Protein AF-A0A354FC20-F1 (afdb_monomer)

pLDDT: mean 76.25, std 19.16, range [40.41, 97.88]

Secondary structure (DSSP, 8-state):
--TTGGGGTTSTTS--SS--TTT-TT--S---STT-HHHHHHHHHHHHHHHT-----EEEEEHHHHTSHHHHHHHHHHHHHT---EEEEE--SBSSSB--SHHHHHHHHHHH-HHHHHHHHHHHHHHHH-SSSHHHHHHHHHHHHHHHHHHH----TTT--

Radius of gyration: 20.97 Å; Cα contacts (8 Å, |Δi|>4): 146; chains: 1; bounding box: 40×38×62 Å

Sequence (161 aa):
TRREELKTLRQFKGLSGFPKRCESVHDCFETGHSSTSISAALGLALARDLKKEEHSVIAVIGDGALTGGMAYEALNHAGQLGTRLIVVLNDNEMSITRNVGAMSAYLSRMRTDPFYRRSKAEIKDVMQRTPHIGQRVFKVAERFKGSVKYLLVSGMLFEEL

Mean predicted aligned error: 13.36 Å

Solvent-accessible surface area (backbone atoms only — not comparable to full-atom values): 9572 Å² total; per-residue (Å²): 130,71,69,81,54,54,86,31,54,69,40,92,96,40,40,68,87,45,48,36,52,92,81,33,92,84,23,86,57,69,56,84,69,76,25,45,45,47,39,54,32,50,55,52,34,52,51,34,59,76,67,70,54,94,75,89,36,72,22,68,42,42,53,44,30,53,73,36,67,57,26,50,54,27,48,41,52,43,41,75,66,67,61,78,69,45,78,46,78,51,74,76,66,50,54,97,54,72,53,77,56,71,65,47,55,48,54,50,45,67,72,65,35,64,67,66,58,48,55,56,53,53,53,53,53,53,62,72,71,44,96,82,64,53,72,65,57,49,54,52,49,50,58,49,48,57,62,46,49,76,69,66,57,81,74,54,82,69,75,83,54

Nearest PDB structures (foldseek):
  8a45-assembly1_D  TM=9.946E-01  e=4.158E-12  Pseudomonas aeruginosa LESB58
  8a45-assembly1_A  TM=9.842E-01  e=6.566E-12  Pseudomonas aeruginosa LESB58
  8a45-assembly1_C  TM=9.841E-01  e=6.566E-12  Pseudomonas aeruginosa LESB58
  8a5k-assembly2_B  TM=9.922E-01  e=1.107E-11  Pseudomonas aeruginosa LESB58
  8a45-assembly1_B  TM=9.935E-01  e=1.346E-11  Pseudomonas aeruginosa LESB58

Foldseek 3Di:
DCVVQCVCEPHDVGDDPFQDVVVDVVSPDTDDDALCQLVVLLVVLVVCVVVVHDDAREGEHELQSCPDPSNVVSLVVCLVVVTRHHYHYDYPCDDPHGDDDDSSVVVVCVVPPVVVVCVVVVVVVVPVPDPPPCPPVVVVVVVVCVVVVVVVPPDPVNVVD

Structure (mmCIF, N/CA/C/O backbone):
data_AF-A0A354FC20-F1
#
_entry.id   AF-A0A354FC20-F1
#
loop_
_atom_site.group_PDB
_atom_site.id
_atom_site.type_symbol
_atom_site.label_atom_id
_atom_site.label_alt_id
_atom_site.label_comp_id
_atom_site.label_asym_id
_atom_site.label_entity_id
_atom_site.label_seq_id
_atom_site.pdbx_PDB_ins_code
_atom_site.Cartn_x
_atom_site.Cartn_y
_atom_site.Cartn_z
_atom_site.occupancy
_atom_site.B_iso_or_equiv
_atom_site.auth_seq_id
_atom_site.auth_comp_id
_atom_site.auth_asym_id
_atom_site.auth_atom_id
_atom_site.pdbx_PDB_model_num
ATOM 1 N N . THR A 1 1 ? 2.286 -19.232 -11.761 1.00 69.56 1 THR A N 1
ATOM 2 C CA . THR A 1 1 ? 3.352 -18.448 -11.087 1.00 69.56 1 THR A CA 1
ATOM 3 C C . THR A 1 1 ? 4.313 -17.927 -12.140 1.00 69.56 1 THR A C 1
ATOM 5 O O . THR A 1 1 ? 4.724 -18.707 -12.980 1.00 69.56 1 THR A O 1
ATOM 8 N N . ARG A 1 2 ? 4.708 -16.646 -12.098 1.00 88.75 2 ARG A N 1
ATOM 9 C CA . ARG A 1 2 ? 5.590 -15.992 -13.103 1.00 88.75 2 ARG A CA 1
ATOM 10 C C . ARG A 1 2 ? 7.080 -16.360 -12.983 1.00 88.75 2 ARG A C 1
ATOM 12 O O . ARG A 1 2 ? 7.961 -15.601 -13.368 1.00 88.75 2 ARG A O 1
ATOM 19 N N . ARG A 1 3 ? 7.391 -17.499 -12.358 1.00 92.00 3 ARG A N 1
ATOM 20 C CA . ARG A 1 3 ? 8.747 -17.824 -11.886 1.00 92.00 3 ARG A CA 1
ATOM 21 C C . ARG A 1 3 ? 9.755 -17.931 -13.030 1.00 92.00 3 ARG A C 1
ATOM 23 O O . ARG A 1 3 ? 10.881 -17.475 -12.879 1.00 92.00 3 ARG A O 1
ATOM 30 N N . GLU A 1 4 ? 9.358 -18.525 -14.150 1.00 92.81 4 GLU A N 1
ATOM 31 C CA . GLU A 1 4 ? 10.246 -18.741 -15.298 1.00 92.81 4 GLU A CA 1
ATOM 32 C C . GLU A 1 4 ? 10.510 -17.459 -16.096 1.00 92.81 4 GLU A C 1
ATOM 34 O O . GLU A 1 4 ? 11.576 -17.305 -16.690 1.00 92.81 4 GLU A O 1
ATOM 39 N N . GLU A 1 5 ? 9.564 -16.521 -16.070 1.00 93.06 5 GLU A N 1
ATOM 40 C CA . GLU A 1 5 ? 9.635 -15.234 -16.764 1.00 93.06 5 GLU A CA 1
ATOM 41 C C . GLU A 1 5 ? 10.450 -14.191 -15.986 1.00 93.06 5 GLU A C 1
ATOM 43 O O . GLU A 1 5 ? 10.933 -13.229 -16.583 1.00 93.06 5 GLU A O 1
ATOM 48 N N . LEU A 1 6 ? 10.693 -14.403 -14.681 1.00 94.06 6 LEU A N 1
ATOM 49 C CA . LEU A 1 6 ? 11.508 -13.512 -13.837 1.00 94.06 6 LEU A CA 1
ATOM 50 C C . LEU A 1 6 ? 12.922 -13.275 -14.385 1.00 94.06 6 LEU A C 1
ATOM 52 O O . LEU A 1 6 ? 13.517 -12.239 -14.102 1.00 94.06 6 LEU A O 1
ATOM 56 N N . LYS A 1 7 ? 13.450 -14.180 -15.218 1.00 96.12 7 LYS A N 1
ATOM 57 C CA . LYS A 1 7 ? 14.728 -13.984 -15.927 1.00 96.12 7 LYS A CA 1
ATOM 58 C C . LYS A 1 7 ? 14.724 -12.786 -16.892 1.00 96.12 7 LYS A C 1
ATOM 60 O O . LYS A 1 7 ? 15.790 -12.336 -17.297 1.00 96.12 7 LYS A O 1
ATOM 65 N N . THR A 1 8 ? 13.543 -12.279 -17.248 1.00 96.38 8 THR A N 1
ATOM 66 C CA . THR A 1 8 ? 13.330 -11.129 -18.144 1.00 96.38 8 THR A CA 1
ATOM 67 C C . THR A 1 8 ? 12.949 -9.844 -17.397 1.00 96.38 8 THR A C 1
ATOM 69 O O . THR A 1 8 ? 12.607 -8.841 -18.020 1.00 96.38 8 THR A O 1
ATOM 72 N N . LEU A 1 9 ? 12.984 -9.856 -16.059 1.00 96.12 9 LEU A N 1
ATOM 73 C CA . LEU A 1 9 ? 12.549 -8.734 -15.228 1.00 96.12 9 LEU A CA 1
ATOM 74 C C . LEU A 1 9 ? 13.308 -7.443 -15.576 1.00 96.12 9 LEU A C 1
ATOM 76 O O . LEU A 1 9 ? 14.539 -7.424 -15.588 1.00 96.12 9 LEU A O 1
ATOM 80 N N . ARG A 1 10 ? 12.562 -6.356 -15.813 1.00 94.88 10 ARG A N 1
ATOM 81 C CA . ARG A 1 10 ? 13.055 -5.017 -16.193 1.00 94.88 10 ARG A CA 1
ATOM 82 C C . ARG A 1 10 ? 13.842 -4.971 -17.512 1.00 94.88 10 ARG A C 1
ATOM 84 O O . ARG A 1 10 ? 14.572 -4.012 -17.748 1.00 94.88 10 ARG A O 1
ATOM 91 N N . GLN A 1 11 ? 13.690 -5.969 -18.380 1.00 96.25 11 GLN A N 1
ATOM 92 C CA . GLN A 1 11 ? 14.283 -5.965 -19.720 1.00 96.25 11 GLN A CA 1
ATOM 93 C C . GLN A 1 11 ? 13.287 -5.448 -20.762 1.00 96.25 11 GLN A C 1
ATOM 95 O O . GLN A 1 11 ? 12.072 -5.502 -20.573 1.00 96.25 11 GLN A O 1
ATOM 100 N N . PHE A 1 12 ? 13.795 -4.951 -21.893 1.00 94.44 12 PHE A N 1
ATOM 101 C CA . PHE A 1 12 ? 12.946 -4.552 -23.014 1.00 94.44 12 PHE A CA 1
ATOM 102 C C . PHE A 1 12 ? 12.097 -5.741 -23.489 1.00 94.44 12 PHE A C 1
ATOM 104 O O . PHE A 1 12 ? 12.637 -6.810 -23.763 1.00 94.44 12 PHE A O 1
ATOM 111 N N . LYS A 1 13 ? 10.773 -5.547 -23.575 1.00 92.62 13 LYS A N 1
ATOM 112 C CA . LYS A 1 13 ? 9.766 -6.596 -23.856 1.00 92.62 13 LYS A CA 1
ATOM 113 C C . LYS A 1 13 ? 9.706 -7.746 -22.828 1.00 92.62 13 LYS A C 1
ATOM 115 O O . LYS A 1 13 ? 9.066 -8.755 -23.105 1.00 92.62 13 LYS A O 1
ATOM 120 N N . GLY A 1 14 ? 10.347 -7.596 -21.669 1.00 94.12 14 GLY A N 1
ATOM 121 C CA . GLY A 1 14 ? 10.243 -8.508 -20.529 1.00 94.12 14 GLY A CA 1
ATOM 122 C C . GLY A 1 14 ? 9.258 -8.016 -19.463 1.00 94.12 14 GLY A C 1
ATOM 123 O O . GLY A 1 14 ? 8.532 -7.045 -19.682 1.00 94.12 14 GLY A O 1
ATOM 124 N N . LEU A 1 15 ? 9.252 -8.679 -18.302 1.00 95.12 15 LEU A N 1
ATOM 125 C CA . LEU A 1 15 ? 8.369 -8.329 -17.180 1.00 95.12 15 LEU A CA 1
ATOM 126 C C . LEU A 1 15 ? 8.681 -6.953 -16.576 1.00 95.12 15 LEU A C 1
ATOM 128 O O . LEU A 1 15 ? 9.844 -6.575 -16.402 1.00 95.12 15 LEU A O 1
ATOM 132 N N . SER A 1 16 ? 7.638 -6.243 -16.155 1.00 94.88 16 SER A N 1
ATOM 133 C CA . SER A 1 16 ? 7.740 -5.002 -15.397 1.00 94.88 16 SER A CA 1
ATOM 134 C C . SER A 1 16 ? 8.392 -5.224 -14.033 1.00 94.88 16 SER A C 1
ATOM 136 O O . SER A 1 16 ? 8.219 -6.246 -13.373 1.00 94.88 16 SER A O 1
ATOM 138 N N . GLY A 1 17 ? 9.124 -4.211 -13.563 1.00 94.25 17 GLY A N 1
ATOM 139 C CA . GLY A 1 17 ? 9.681 -4.181 -12.209 1.00 94.25 17 GLY A CA 1
ATOM 140 C C . GLY A 1 17 ? 8.651 -3.952 -11.099 1.00 94.25 17 GLY A C 1
ATOM 141 O O . GLY A 1 17 ? 9.029 -3.980 -9.930 1.00 94.25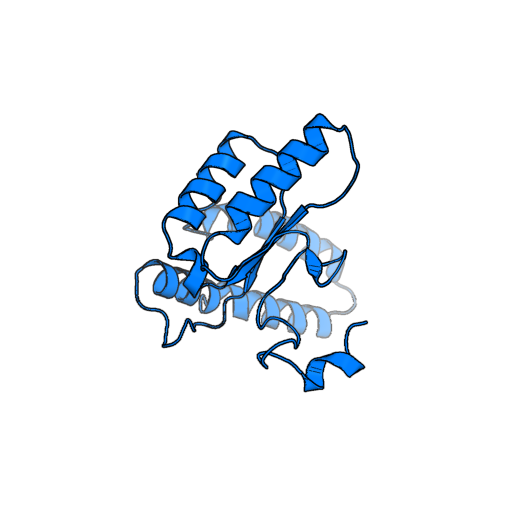 17 GLY A O 1
ATOM 142 N N . PHE A 1 18 ? 7.399 -3.689 -11.467 1.00 94.88 18 PHE A N 1
ATOM 143 C CA . PHE A 1 18 ? 6.277 -3.376 -10.586 1.00 94.88 18 PHE A CA 1
ATOM 144 C C . PHE A 1 18 ? 5.007 -4.076 -11.088 1.00 94.88 18 PHE A C 1
ATOM 146 O O . PHE A 1 18 ? 4.943 -4.387 -12.281 1.00 94.88 18 PHE A O 1
ATOM 153 N N . PRO A 1 19 ? 3.994 -4.280 -10.225 1.00 94.00 19 PRO A N 1
ATOM 154 C CA . PRO A 1 19 ? 2.711 -4.840 -10.633 1.00 94.00 19 PRO A CA 1
ATOM 155 C C . PRO A 1 19 ? 2.134 -4.150 -11.869 1.00 94.00 19 PRO A C 1
ATOM 157 O O . PRO A 1 19 ? 2.074 -2.917 -11.927 1.00 94.00 19 PRO A O 1
ATOM 160 N N . LYS A 1 20 ? 1.708 -4.950 -12.848 1.00 94.06 20 LYS A N 1
ATOM 161 C CA . LYS A 1 20 ? 1.145 -4.468 -14.107 1.00 94.06 20 LYS A CA 1
ATOM 162 C C . LYS A 1 20 ? -0.028 -5.343 -14.536 1.00 94.06 20 LYS A C 1
ATOM 164 O O . LYS A 1 20 ? 0.120 -6.552 -14.705 1.00 94.06 20 LYS A O 1
ATOM 169 N N . ARG A 1 21 ? -1.195 -4.735 -14.759 1.00 93.62 21 ARG A N 1
ATOM 170 C CA . ARG A 1 21 ? -2.460 -5.457 -14.991 1.00 93.62 21 ARG A CA 1
ATOM 171 C C . ARG A 1 21 ? -2.403 -6.300 -16.255 1.00 93.62 21 ARG A C 1
ATOM 173 O O . ARG A 1 21 ? -2.937 -7.403 -16.285 1.00 93.62 21 ARG A O 1
ATOM 180 N N . CYS A 1 22 ? -1.727 -5.801 -17.290 1.00 93.38 22 CYS A N 1
ATOM 181 C CA . CYS A 1 22 ? -1.562 -6.547 -18.534 1.00 93.38 22 CYS A CA 1
ATOM 182 C C . CYS A 1 22 ? -0.601 -7.744 -18.418 1.00 93.38 22 CYS A C 1
ATOM 184 O O . CYS A 1 22 ? -0.565 -8.559 -19.332 1.00 93.38 22 CYS A O 1
ATOM 186 N N . GLU A 1 23 ? 0.183 -7.857 -17.338 1.00 94.06 23 GLU A N 1
ATOM 187 C CA . GLU A 1 23 ? 1.139 -8.957 -17.133 1.00 94.06 23 GLU A CA 1
ATOM 188 C C . GLU A 1 23 ? 0.571 -10.085 -16.266 1.00 94.06 23 GLU A C 1
ATOM 190 O O . GLU A 1 23 ? 1.095 -11.198 -16.276 1.00 94.06 23 GLU A O 1
ATOM 195 N N . SER A 1 24 ? -0.470 -9.821 -15.472 1.00 93.75 24 SER A N 1
ATOM 196 C CA . SER A 1 24 ? -0.992 -10.800 -14.520 1.00 93.75 24 SER A CA 1
ATOM 197 C C . SER A 1 24 ? -2.382 -10.430 -14.015 1.00 93.75 24 SER A C 1
ATOM 199 O O . SER A 1 24 ? -2.610 -9.317 -13.549 1.00 93.75 24 SER A O 1
ATOM 201 N N . VAL A 1 25 ? -3.278 -11.419 -13.961 1.00 92.88 25 VAL A N 1
ATOM 202 C CA . VAL A 1 25 ? -4.593 -11.297 -13.301 1.00 92.88 25 VAL A CA 1
ATOM 203 C C . VAL A 1 25 ? -4.488 -11.023 -11.795 1.00 92.88 25 VAL A C 1
ATOM 205 O O . VAL A 1 25 ? -5.439 -10.545 -11.187 1.00 92.88 25 VAL A O 1
ATOM 208 N N . HIS A 1 26 ? -3.338 -11.324 -11.184 1.00 93.38 26 HIS A N 1
ATOM 209 C CA . HIS A 1 26 ? -3.081 -11.064 -9.765 1.00 93.38 26 HIS A CA 1
ATOM 210 C C . HIS A 1 26 ? -2.601 -9.632 -9.492 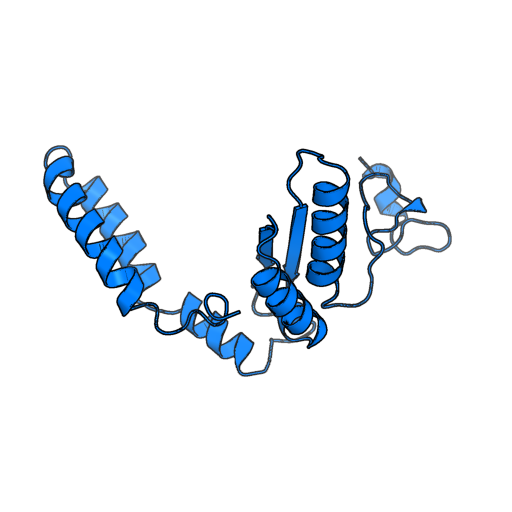1.00 93.38 26 HIS A C 1
ATOM 212 O O . HIS A 1 26 ? -2.582 -9.210 -8.338 1.00 93.38 26 HIS A O 1
ATOM 218 N N . ASP A 1 27 ? -2.214 -8.883 -10.525 1.00 94.31 27 ASP A N 1
ATOM 219 C CA . ASP A 1 27 ? -1.740 -7.510 -10.382 1.00 94.31 27 ASP A CA 1
ATOM 220 C C . ASP A 1 27 ? -2.940 -6.567 -10.515 1.00 94.31 27 ASP A C 1
ATOM 222 O O . ASP A 1 27 ? -3.143 -5.943 -11.549 1.00 94.31 27 ASP A O 1
ATOM 226 N N . CYS A 1 28 ? -3.777 -6.492 -9.478 1.00 92.12 28 CYS A N 1
ATOM 227 C CA . CYS A 1 28 ? -5.063 -5.780 -9.512 1.00 92.12 28 CYS A CA 1
ATOM 228 C C . CYS A 1 28 ? -4.953 -4.257 -9.724 1.00 92.12 28 CYS A C 1
ATOM 230 O O . CYS A 1 28 ? -5.914 -3.620 -10.159 1.00 92.12 28 CYS A O 1
ATOM 232 N N . PHE A 1 29 ? -3.789 -3.674 -9.441 1.00 92.88 29 PHE A N 1
ATOM 233 C CA . PHE A 1 29 ? -3.505 -2.252 -9.577 1.00 92.88 29 PHE A CA 1
ATOM 234 C C . PHE A 1 29 ? -2.085 -2.055 -10.108 1.00 92.88 29 PHE A C 1
ATOM 236 O O . PHE A 1 29 ? -1.148 -2.712 -9.654 1.00 92.88 29 PHE A O 1
ATOM 243 N N . GLU A 1 30 ? -1.927 -1.146 -11.067 1.00 92.81 30 GLU A N 1
ATOM 244 C CA . GLU A 1 30 ? -0.617 -0.808 -11.624 1.00 92.81 30 GLU A CA 1
ATOM 245 C C . GLU A 1 30 ? 0.037 0.254 -10.755 1.00 92.81 30 GL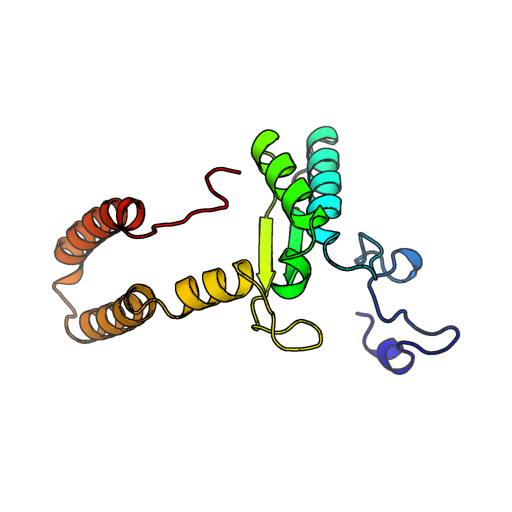U A C 1
ATOM 247 O O . GLU A 1 30 ? -0.550 1.302 -10.492 1.00 92.81 30 GLU A O 1
ATOM 252 N N . THR A 1 31 ? 1.256 -0.010 -10.299 1.00 86.69 31 THR A N 1
ATOM 253 C CA . THR A 1 31 ? 1.975 0.904 -9.411 1.00 86.69 31 THR A CA 1
ATOM 254 C C . THR A 1 31 ? 3.416 1.105 -9.869 1.00 86.69 31 THR A C 1
ATOM 256 O O . THR A 1 31 ? 3.916 0.433 -10.766 1.00 86.69 31 THR A O 1
ATOM 259 N N . GLY A 1 32 ? 4.067 2.087 -9.264 1.00 84.44 32 GLY A N 1
ATOM 260 C CA . GLY A 1 32 ? 5.419 2.551 -9.564 1.00 84.44 32 GLY A CA 1
ATOM 261 C C . GLY A 1 32 ? 5.749 3.799 -8.745 1.00 84.44 32 GLY A C 1
ATOM 262 O O . GLY A 1 32 ? 6.887 3.983 -8.327 1.00 84.44 32 GLY A O 1
ATOM 263 N N . HIS A 1 33 ? 4.723 4.598 -8.431 1.00 88.81 33 HIS A N 1
ATOM 264 C CA . HIS A 1 33 ? 4.786 5.699 -7.471 1.00 88.81 33 HIS A CA 1
ATOM 265 C C . HIS A 1 33 ? 4.428 5.220 -6.060 1.00 88.81 33 HIS A C 1
ATOM 267 O O . HIS A 1 33 ? 3.459 4.478 -5.865 1.00 88.81 33 HIS A O 1
ATOM 273 N N . SER A 1 34 ? 5.197 5.675 -5.071 1.00 89.19 34 SER A N 1
ATOM 274 C CA . SER A 1 34 ? 4.966 5.371 -3.658 1.00 89.19 34 SER A CA 1
ATOM 275 C C . SER A 1 34 ? 3.670 6.000 -3.132 1.00 89.19 34 SER A C 1
ATOM 277 O O . SER A 1 34 ? 3.068 6.857 -3.772 1.00 89.19 34 SER A O 1
ATOM 279 N N . SER A 1 35 ? 3.242 5.563 -1.945 1.00 93.19 35 SER A N 1
ATOM 280 C CA . SER A 1 35 ? 2.135 6.159 -1.168 1.00 93.19 35 SER A CA 1
ATOM 281 C C . SER A 1 35 ? 0.721 5.979 -1.741 1.00 93.19 35 SER A C 1
ATOM 283 O O . SER A 1 35 ? -0.246 6.396 -1.114 1.00 93.19 35 SER A O 1
ATOM 285 N N . THR A 1 36 ? 0.569 5.321 -2.893 1.00 95.50 36 THR A N 1
ATOM 286 C CA . THR A 1 36 ? -0.725 5.161 -3.584 1.00 95.50 36 THR A CA 1
ATOM 287 C C . THR A 1 36 ? -1.538 3.940 -3.143 1.00 95.50 36 THR A C 1
ATOM 289 O O . THR A 1 36 ? -2.736 3.875 -3.419 1.00 95.50 36 THR A O 1
ATOM 292 N N . SER A 1 37 ? -0.928 2.968 -2.452 1.00 95.75 37 SER A N 1
ATOM 293 C CA . SER A 1 37 ? -1.552 1.657 -2.218 1.00 95.75 37 SER A CA 1
ATOM 294 C C . SER A 1 37 ? -2.818 1.718 -1.360 1.00 95.75 37 SER A C 1
ATOM 296 O O . SER A 1 37 ? -3.777 1.019 -1.674 1.00 95.75 37 SER A O 1
ATOM 298 N N . ILE A 1 38 ? -2.863 2.568 -0.328 1.00 95.69 38 ILE A N 1
ATOM 299 C CA . ILE A 1 38 ? -4.046 2.713 0.540 1.00 95.69 38 ILE A CA 1
ATOM 300 C C . ILE A 1 38 ? -5.207 3.348 -0.232 1.00 95.69 38 ILE A C 1
ATOM 302 O O . ILE A 1 38 ? -6.323 2.847 -0.160 1.00 95.69 38 ILE A O 1
ATOM 306 N N . SER A 1 39 ? -4.940 4.389 -1.027 1.00 95.94 39 SER A N 1
ATOM 307 C CA . SER A 1 39 ? -5.960 5.051 -1.855 1.00 95.94 39 SER A CA 1
ATOM 308 C C . SER A 1 39 ? -6.560 4.087 -2.885 1.00 95.94 39 SER A C 1
ATOM 310 O O . SER A 1 39 ? -7.779 3.952 -2.991 1.00 95.94 39 SER A O 1
ATOM 312 N N . ALA A 1 40 ? -5.706 3.333 -3.585 1.00 96.62 40 ALA A N 1
ATOM 313 C CA . ALA A 1 40 ? -6.149 2.319 -4.539 1.00 96.62 40 ALA A CA 1
ATOM 314 C C . ALA A 1 40 ? -6.976 1.213 -3.861 1.00 96.62 40 ALA A C 1
ATOM 316 O O . ALA A 1 40 ? -8.029 0.818 -4.364 1.00 96.62 40 ALA A O 1
ATOM 317 N N . ALA A 1 41 ? -6.524 0.734 -2.700 1.00 97.06 41 ALA A N 1
ATOM 318 C CA . ALA A 1 41 ? -7.231 -0.276 -1.926 1.00 97.06 41 ALA A CA 1
ATOM 319 C C . ALA A 1 41 ? -8.579 0.236 -1.395 1.00 97.06 41 ALA A C 1
ATOM 321 O O . ALA A 1 41 ? -9.558 -0.503 -1.429 1.00 97.06 41 ALA A O 1
ATOM 322 N N . LEU A 1 42 ? -8.674 1.502 -0.981 1.00 96.94 42 LEU A N 1
ATOM 323 C CA . LEU A 1 42 ? -9.940 2.120 -0.588 1.00 96.94 42 LEU A CA 1
ATOM 324 C C . LEU A 1 42 ? -10.935 2.135 -1.757 1.00 96.94 42 LEU A C 1
ATOM 326 O O . LEU A 1 42 ? -12.077 1.714 -1.593 1.00 96.94 42 LEU A O 1
ATOM 330 N N . GLY A 1 43 ? -10.494 2.523 -2.957 1.00 96.75 43 GLY A N 1
ATOM 331 C CA . GLY A 1 43 ? -11.333 2.466 -4.159 1.00 96.75 43 GLY A CA 1
ATOM 332 C C . GLY A 1 43 ? -11.834 1.050 -4.473 1.00 96.75 43 GLY A C 1
ATOM 333 O O . GLY A 1 43 ? -13.009 0.861 -4.789 1.00 96.75 43 GLY A O 1
ATOM 334 N N . LEU A 1 44 ? -10.972 0.038 -4.329 1.00 97.12 44 LEU A N 1
ATOM 335 C CA . LEU A 1 44 ? -11.351 -1.371 -4.493 1.00 97.12 44 LEU A CA 1
ATOM 336 C C . LEU A 1 44 ? -12.331 -1.845 -3.408 1.00 97.12 44 LEU A C 1
ATOM 338 O O . LEU A 1 44 ? -13.273 -2.568 -3.722 1.00 97.12 44 LEU A O 1
ATOM 342 N N . ALA A 1 45 ? -12.146 -1.423 -2.155 1.00 97.50 45 ALA A N 1
ATOM 343 C CA . ALA A 1 45 ? -13.049 -1.747 -1.051 1.00 97.50 45 ALA A CA 1
ATOM 344 C C . ALA A 1 45 ? -14.448 -1.156 -1.275 1.00 97.50 45 ALA A C 1
ATOM 346 O O . ALA A 1 45 ? -15.442 -1.862 -1.127 1.00 97.50 45 ALA A O 1
ATOM 347 N N . LEU A 1 46 ? -14.530 0.094 -1.732 1.00 97.44 46 LEU A N 1
ATOM 348 C CA . LEU A 1 46 ? -15.807 0.720 -2.075 1.00 97.44 46 LEU A CA 1
ATOM 349 C C . LEU A 1 46 ? -16.474 0.042 -3.272 1.00 97.44 46 LEU A C 1
ATOM 351 O O . LEU A 1 46 ? -17.679 -0.198 -3.253 1.00 97.44 46 LEU A O 1
ATOM 355 N N . ALA A 1 47 ? -15.702 -0.322 -4.298 1.00 97.38 47 ALA A N 1
ATOM 356 C CA . ALA A 1 47 ? -16.231 -1.059 -5.441 1.00 97.38 47 ALA A CA 1
ATOM 357 C C . ALA A 1 47 ? -16.794 -2.430 -5.033 1.00 97.38 47 ALA A C 1
ATOM 359 O O . ALA A 1 47 ? -17.874 -2.801 -5.493 1.00 97.38 47 ALA A O 1
ATOM 360 N N . ARG A 1 48 ? -16.099 -3.160 -4.150 1.00 97.56 48 ARG A N 1
ATOM 361 C CA . ARG A 1 48 ? -16.593 -4.408 -3.552 1.00 97.56 48 ARG A CA 1
ATOM 362 C C . ARG A 1 48 ? -17.929 -4.188 -2.845 1.00 97.56 48 ARG A C 1
ATOM 364 O O . ARG A 1 48 ? -18.869 -4.942 -3.089 1.00 97.56 48 ARG A O 1
ATOM 371 N N . ASP A 1 49 ? -18.010 -3.172 -1.988 1.00 96.31 49 ASP A N 1
ATOM 372 C CA . ASP A 1 49 ? -19.204 -2.899 -1.181 1.00 96.31 49 ASP A CA 1
ATOM 373 C C . ASP A 1 49 ? -20.403 -2.546 -2.076 1.00 96.31 49 ASP A C 1
ATOM 375 O O . ASP A 1 49 ? -21.496 -3.089 -1.903 1.00 96.31 49 ASP A O 1
ATOM 379 N N . LEU A 1 50 ? -20.185 -1.723 -3.110 1.00 97.38 50 LEU A N 1
ATOM 380 C CA . LEU A 1 50 ? -21.202 -1.382 -4.113 1.00 97.38 50 LEU A CA 1
ATOM 381 C C . LEU A 1 50 ? -21.694 -2.607 -4.893 1.00 97.38 50 LEU A C 1
ATOM 383 O O . LEU A 1 50 ? -22.879 -2.706 -5.215 1.00 97.38 50 LEU A O 1
ATOM 387 N N . LYS A 1 51 ? -20.794 -3.549 -5.188 1.00 97.88 51 LYS A N 1
ATOM 388 C CA . LYS A 1 51 ? -21.120 -4.803 -5.877 1.00 97.88 51 LYS A CA 1
ATOM 389 C C . LYS A 1 51 ? -21.665 -5.892 -4.952 1.00 97.88 51 LYS A C 1
ATOM 391 O O . LYS A 1 51 ? -22.084 -6.932 -5.454 1.00 97.88 51 LYS A O 1
ATOM 396 N N . LYS A 1 52 ? -21.700 -5.659 -3.634 1.00 97.31 52 LYS A N 1
ATOM 397 C CA . LYS A 1 52 ? -22.101 -6.642 -2.613 1.00 97.31 52 LYS A CA 1
ATOM 398 C C . LYS A 1 52 ? -21.276 -7.934 -2.686 1.00 97.31 52 LYS A C 1
ATOM 400 O O . LYS A 1 52 ? -21.805 -9.034 -2.545 1.00 97.31 52 LYS A O 1
ATOM 405 N N . GLU A 1 53 ? -19.983 -7.795 -2.954 1.00 97.25 53 GLU A N 1
ATOM 406 C CA . GLU A 1 53 ? -19.052 -8.918 -3.047 1.00 97.25 53 GLU A CA 1
ATOM 407 C C . GLU A 1 53 ? -18.394 -9.205 -1.690 1.00 97.25 53 GLU A C 1
ATOM 409 O O . GLU A 1 53 ? -18.083 -8.298 -0.921 1.00 97.25 53 GLU A O 1
ATOM 414 N N . GLU A 1 54 ? -18.094 -10.475 -1.417 1.00 96.00 54 GLU A N 1
ATOM 415 C CA . GLU A 1 54 ? -17.460 -10.888 -0.161 1.00 96.00 54 GLU A CA 1
ATOM 416 C C . GLU A 1 54 ? -15.997 -11.267 -0.371 1.00 96.00 54 GLU A C 1
ATOM 418 O O . GLU A 1 54 ? -15.650 -12.419 -0.630 1.00 96.00 54 GLU A O 1
ATOM 423 N N . HIS A 1 55 ? -15.119 -10.273 -0.253 1.00 95.62 55 HIS A N 1
ATOM 424 C CA . HIS A 1 55 ? -13.676 -10.486 -0.213 1.00 95.62 55 HIS A CA 1
ATOM 425 C C . HIS A 1 55 ? -12.953 -9.425 0.630 1.00 95.62 55 HIS A C 1
ATOM 427 O O . HIS A 1 55 ? -13.427 -8.305 0.847 1.00 95.62 55 HIS A O 1
A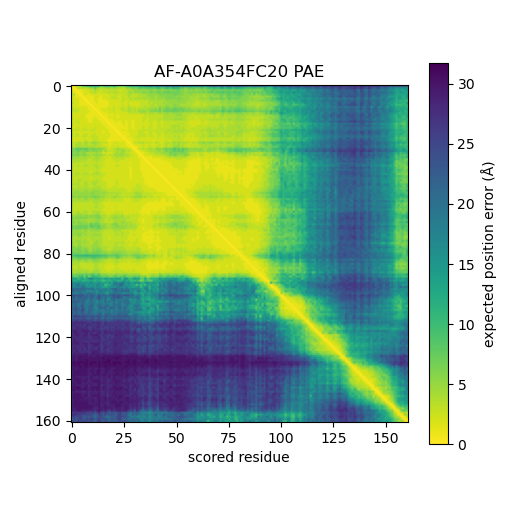TOM 433 N N . SER A 1 56 ? -11.772 -9.783 1.125 1.00 96.62 56 SER A N 1
ATOM 434 C CA . SER A 1 56 ? -10.903 -8.856 1.850 1.00 96.62 56 SER A CA 1
ATOM 435 C C . SER A 1 56 ? -10.098 -8.016 0.869 1.00 96.62 56 SER A C 1
ATOM 437 O O . SER A 1 56 ? -9.517 -8.548 -0.076 1.00 96.62 56 SER A O 1
ATOM 439 N N . VAL A 1 57 ? -10.018 -6.714 1.130 1.00 97.50 57 VAL A N 1
ATOM 440 C CA . VAL A 1 57 ? -9.120 -5.811 0.409 1.00 97.50 57 VAL A CA 1
ATOM 441 C C . VAL A 1 57 ? -7.972 -5.456 1.340 1.00 97.50 57 VAL A C 1
ATOM 443 O O . VAL A 1 57 ? -8.196 -5.013 2.469 1.00 97.50 57 VAL A O 1
ATOM 446 N N . ILE A 1 58 ? -6.751 -5.723 0.878 1.00 97.00 58 ILE A N 1
ATOM 447 C CA . ILE A 1 58 ? -5.531 -5.591 1.671 1.00 97.00 58 ILE A CA 1
ATOM 448 C C . ILE A 1 58 ? -4.577 -4.648 0.941 1.00 97.00 58 ILE A C 1
ATOM 450 O O . ILE A 1 58 ? -4.154 -4.935 -0.178 1.00 97.00 58 ILE A O 1
ATOM 454 N N . ALA A 1 59 ? -4.220 -3.543 1.588 1.00 96.12 59 ALA A N 1
ATOM 455 C CA . ALA A 1 59 ? -3.156 -2.651 1.148 1.00 96.12 59 ALA A CA 1
ATOM 456 C C . ALA A 1 59 ? -1.865 -3.000 1.893 1.00 96.12 59 ALA A C 1
ATOM 458 O O . ALA A 1 59 ? -1.861 -3.081 3.118 1.00 96.12 59 ALA A O 1
ATOM 459 N N . VAL A 1 60 ? -0.759 -3.163 1.169 1.00 95.19 60 VAL A N 1
ATOM 460 C CA . VAL A 1 60 ? 0.581 -3.251 1.767 1.00 95.19 60 VAL A CA 1
ATOM 461 C C . VAL A 1 60 ? 1.305 -1.939 1.492 1.00 95.19 60 VAL A C 1
ATOM 463 O O . VAL A 1 60 ? 1.324 -1.459 0.354 1.00 95.19 60 VAL A O 1
ATOM 466 N N . ILE A 1 61 ? 1.878 -1.331 2.525 1.00 93.81 61 ILE A N 1
ATOM 467 C CA . ILE A 1 61 ? 2.595 -0.059 2.421 1.00 93.81 61 ILE A CA 1
ATOM 468 C C . ILE A 1 61 ? 3.895 -0.122 3.223 1.00 93.81 61 ILE A C 1
ATOM 470 O O . ILE A 1 61 ? 3.926 -0.694 4.307 1.00 93.81 61 ILE A O 1
ATOM 474 N N . GLY A 1 62 ? 4.979 0.432 2.682 1.00 90.44 62 GLY A N 1
ATOM 475 C CA . GLY A 1 62 ? 6.221 0.619 3.437 1.00 90.44 62 GLY A CA 1
ATOM 476 C C . GLY A 1 62 ? 6.137 1.836 4.360 1.00 90.44 62 GLY A C 1
ATOM 477 O O . GLY A 1 62 ? 5.456 2.804 4.028 1.00 90.44 62 GLY A O 1
ATOM 478 N N . ASP A 1 63 ? 6.862 1.824 5.472 1.00 83.81 63 ASP A N 1
ATOM 479 C CA . ASP A 1 63 ? 7.023 2.973 6.382 1.00 83.81 63 ASP A CA 1
ATOM 480 C C . ASP A 1 63 ? 7.496 4.250 5.670 1.00 83.81 63 ASP A C 1
ATOM 482 O O . ASP A 1 63 ? 6.960 5.330 5.910 1.00 83.81 63 ASP A O 1
ATOM 486 N N . GLY A 1 64 ? 8.410 4.121 4.709 1.00 84.81 64 GLY A N 1
ATOM 487 C CA . GLY A 1 64 ? 8.835 5.221 3.849 1.00 84.81 64 GLY A CA 1
ATOM 488 C C . GLY A 1 64 ? 7.705 5.795 2.996 1.00 84.81 64 GLY A C 1
ATOM 489 O O . GLY A 1 64 ? 7.489 7.005 2.936 1.00 84.81 64 GLY A O 1
ATOM 490 N N . ALA A 1 65 ? 6.922 4.912 2.374 1.00 87.56 65 ALA A N 1
ATOM 491 C CA . ALA A 1 65 ? 5.776 5.291 1.553 1.00 87.56 65 ALA A CA 1
ATOM 492 C C . ALA A 1 65 ? 4.620 5.871 2.381 1.00 87.56 65 ALA A C 1
ATOM 494 O O . ALA A 1 65 ? 3.845 6.669 1.856 1.00 87.56 65 ALA A O 1
ATOM 495 N N . LEU A 1 66 ? 4.504 5.512 3.658 1.00 87.00 66 LEU A N 1
ATOM 496 C CA . LEU A 1 66 ? 3.495 6.065 4.556 1.00 87.00 66 LEU A CA 1
ATOM 497 C C . LEU A 1 66 ? 3.717 7.560 4.838 1.00 87.00 66 LEU A C 1
ATOM 499 O O . LEU A 1 66 ? 2.762 8.258 5.142 1.00 87.00 66 LEU A O 1
ATOM 503 N N . THR A 1 67 ? 4.942 8.073 4.678 1.00 82.25 67 THR A N 1
ATOM 504 C CA . THR A 1 67 ? 5.245 9.502 4.888 1.00 82.25 67 THR A CA 1
ATOM 505 C C . THR A 1 67 ? 4.631 10.433 3.837 1.00 82.25 67 THR A C 1
ATOM 507 O O . THR A 1 67 ? 4.526 11.637 4.067 1.00 82.25 67 THR A O 1
ATOM 510 N N . GLY A 1 68 ? 4.221 9.902 2.681 1.00 85.75 68 GLY A N 1
ATOM 511 C CA . GLY A 1 68 ? 3.626 10.697 1.611 1.00 85.75 68 GLY A CA 1
ATOM 512 C C . GLY A 1 68 ? 2.192 11.121 1.934 1.00 85.75 68 GLY A C 1
ATOM 513 O O . GLY A 1 68 ? 1.390 10.308 2.387 1.00 85.75 68 GLY A O 1
ATOM 514 N N . GLY A 1 69 ? 1.841 12.373 1.623 1.00 87.56 69 GLY A N 1
ATOM 51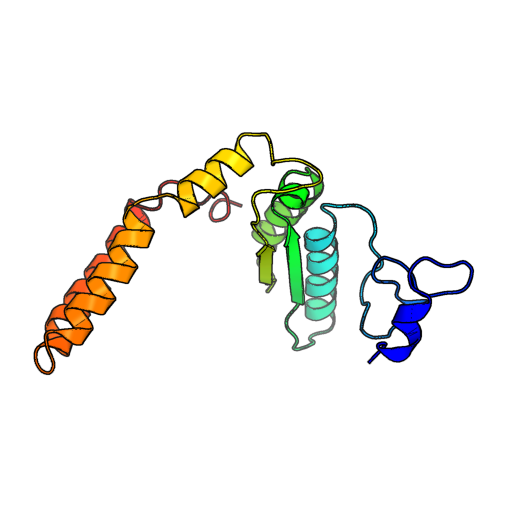5 C CA . GLY A 1 69 ? 0.515 12.943 1.915 1.00 87.56 69 GLY A CA 1
ATOM 516 C C . GLY A 1 69 ? -0.663 12.116 1.383 1.00 87.56 69 GLY A C 1
ATOM 517 O O . GLY A 1 69 ? -1.656 11.964 2.085 1.00 87.56 69 GLY A O 1
ATOM 518 N N . MET A 1 70 ? -0.512 11.487 0.210 1.00 92.44 70 MET A N 1
ATOM 519 C CA . MET A 1 70 ? -1.524 10.587 -0.370 1.00 92.44 70 MET A CA 1
ATOM 520 C C . MET A 1 70 ? -1.903 9.422 0.551 1.00 92.44 70 MET A C 1
ATOM 522 O O . MET A 1 70 ? -3.052 8.985 0.553 1.00 92.44 70 MET A O 1
ATOM 526 N N . ALA A 1 71 ? -0.950 8.901 1.329 1.00 91.12 71 ALA A N 1
ATOM 527 C CA . ALA A 1 71 ? -1.226 7.809 2.252 1.00 91.12 71 ALA A CA 1
ATOM 528 C C . ALA A 1 71 ? -2.082 8.293 3.435 1.00 91.12 71 ALA A C 1
ATOM 530 O O . ALA A 1 71 ? -3.011 7.595 3.831 1.00 91.12 71 ALA A O 1
ATOM 531 N N . TYR A 1 72 ? -1.817 9.499 3.949 1.00 87.94 72 TYR A N 1
ATOM 532 C CA . TYR A 1 72 ? -2.604 10.113 5.025 1.00 87.94 72 TYR A CA 1
ATOM 533 C C . TYR A 1 72 ? -4.005 10.501 4.583 1.00 87.94 72 TYR A C 1
ATOM 535 O O . TYR A 1 72 ? -4.964 10.200 5.285 1.00 87.94 72 TYR A O 1
ATOM 543 N N . GLU A 1 73 ? -4.129 11.124 3.412 1.00 91.69 73 GLU A N 1
ATOM 544 C CA . GLU A 1 73 ? -5.430 11.468 2.842 1.00 91.69 73 GLU A CA 1
ATOM 545 C C . GLU A 1 73 ? -6.297 10.211 2.695 1.00 91.69 73 GLU A C 1
ATOM 547 O O . GLU A 1 73 ? -7.449 10.186 3.124 1.00 91.69 73 GLU A O 1
ATOM 552 N N . ALA A 1 74 ? -5.719 9.132 2.160 1.00 92.88 74 ALA A N 1
ATOM 553 C CA . ALA A 1 74 ? -6.423 7.872 1.986 1.00 92.88 74 ALA A CA 1
ATOM 554 C C . ALA A 1 74 ? -6.816 7.210 3.315 1.00 92.88 74 ALA A C 1
ATOM 556 O O . ALA A 1 74 ? -7.895 6.630 3.397 1.00 92.88 74 ALA A O 1
ATOM 557 N N . LEU A 1 75 ? -5.965 7.286 4.344 1.00 90.31 75 LEU A N 1
ATOM 558 C CA . LEU A 1 75 ? -6.282 6.767 5.678 1.00 90.31 75 LEU A CA 1
ATOM 559 C C . LEU A 1 75 ? -7.417 7.550 6.337 1.00 90.31 75 LEU A C 1
ATOM 561 O O . LEU A 1 75 ? -8.368 6.931 6.800 1.00 90.31 75 LEU A O 1
ATOM 565 N N . ASN A 1 76 ? -7.356 8.882 6.304 1.00 86.62 76 ASN A N 1
ATOM 566 C CA . ASN A 1 76 ? -8.410 9.751 6.832 1.00 86.62 76 ASN A CA 1
ATOM 567 C C . ASN A 1 76 ? -9.748 9.513 6.112 1.00 86.62 76 ASN A C 1
ATOM 569 O O . ASN A 1 76 ? -10.810 9.424 6.720 1.00 86.62 76 ASN A O 1
ATOM 573 N N . HIS A 1 77 ? -9.705 9.357 4.787 1.00 90.62 77 HIS A N 1
ATOM 574 C CA . HIS A 1 77 ? -10.901 9.051 4.009 1.00 90.62 77 HIS A CA 1
ATOM 575 C C . HIS A 1 77 ? -11.456 7.656 4.338 1.00 90.62 77 HIS A C 1
ATOM 577 O O . HIS A 1 77 ? -12.670 7.479 4.444 1.00 90.62 77 HIS A O 1
ATOM 583 N N . ALA A 1 78 ? -10.587 6.661 4.540 1.00 89.75 78 ALA A N 1
ATOM 584 C CA . ALA A 1 78 ? -11.006 5.327 4.956 1.00 89.75 78 ALA A CA 1
ATOM 585 C C . ALA A 1 78 ? -11.664 5.335 6.347 1.00 89.75 78 ALA A C 1
ATOM 587 O O . ALA A 1 78 ? -12.695 4.680 6.515 1.00 89.75 78 ALA A O 1
ATOM 588 N N . GLY A 1 79 ? -11.116 6.096 7.302 1.00 82.00 79 GLY A N 1
ATOM 589 C CA . GLY A 1 79 ? -11.686 6.274 8.641 1.00 82.00 79 GLY A CA 1
ATOM 590 C C . GLY A 1 79 ? -13.074 6.912 8.598 1.00 82.00 79 GLY A C 1
ATOM 591 O O . GLY A 1 79 ? -14.024 6.364 9.158 1.00 82.00 79 GLY A O 1
ATOM 592 N N . GLN A 1 80 ? -13.246 7.971 7.798 1.00 86.06 80 GLN A N 1
ATOM 593 C CA . GLN A 1 80 ? -14.551 8.607 7.586 1.00 86.06 80 GLN A CA 1
ATOM 594 C C . GLN A 1 80 ? -15.607 7.654 6.996 1.00 86.06 80 GLN A C 1
ATOM 596 O O . GLN A 1 80 ? -16.785 7.735 7.347 1.00 86.06 80 GLN A O 1
ATOM 601 N N . LEU A 1 81 ? -15.210 6.776 6.072 1.00 90.00 81 LEU A N 1
ATOM 602 C CA . LEU A 1 81 ? -16.134 5.873 5.380 1.00 90.00 81 LEU A CA 1
ATOM 603 C C . LEU A 1 81 ? -16.458 4.602 6.175 1.00 90.00 81 LEU A C 1
ATOM 605 O O . LEU A 1 81 ? -17.487 3.978 5.920 1.00 90.00 81 LEU A O 1
ATOM 609 N N . GLY A 1 82 ? -15.580 4.179 7.089 1.00 83.75 82 GLY A N 1
ATOM 610 C CA . GLY A 1 82 ? -15.776 2.978 7.907 1.00 83.75 82 GLY A CA 1
ATOM 611 C C . GLY A 1 82 ? -15.861 1.663 7.115 1.00 83.75 82 GLY A C 1
ATOM 612 O O . GLY A 1 82 ? -16.375 0.667 7.627 1.00 83.75 82 GLY A O 1
ATOM 613 N N . THR A 1 83 ? -15.391 1.631 5.861 1.00 87.69 83 THR A N 1
ATOM 614 C CA . THR A 1 83 ? -15.399 0.410 5.034 1.00 87.69 83 THR A CA 1
ATOM 615 C C . THR A 1 83 ? -14.354 -0.604 5.511 1.00 87.69 83 THR A C 1
ATOM 617 O O . THR A 1 83 ? -13.295 -0.256 6.036 1.00 87.69 83 THR A O 1
ATOM 620 N N . ARG A 1 84 ? -14.619 -1.899 5.288 1.00 91.06 84 ARG A N 1
ATOM 621 C CA . ARG A 1 84 ? -13.691 -2.984 5.634 1.00 91.06 84 ARG A CA 1
ATOM 622 C C . ARG A 1 84 ? -12.454 -2.954 4.727 1.00 91.06 84 ARG A C 1
ATOM 624 O O . ARG A 1 84 ? -12.472 -3.521 3.628 1.00 91.06 84 ARG A O 1
ATOM 631 N N . LEU A 1 85 ? -11.370 -2.369 5.226 1.00 93.56 85 LEU A N 1
ATOM 632 C CA . LEU A 1 85 ? -10.053 -2.294 4.590 1.00 93.56 85 LEU A CA 1
ATOM 633 C C . LEU A 1 85 ? -8.967 -2.754 5.573 1.00 93.56 85 LEU A C 1
ATOM 635 O O . LEU A 1 85 ? -8.948 -2.334 6.726 1.00 93.56 85 LEU A O 1
ATOM 639 N N . ILE A 1 86 ? -8.048 -3.610 5.122 1.00 94.94 86 ILE A N 1
ATOM 640 C CA . ILE A 1 86 ? -6.896 -4.046 5.922 1.00 94.94 86 ILE A CA 1
ATOM 641 C C . ILE A 1 86 ? -5.649 -3.353 5.382 1.00 94.94 86 ILE A C 1
ATOM 643 O O . ILE A 1 86 ? -5.328 -3.488 4.203 1.00 94.94 86 ILE A O 1
ATOM 647 N N . VAL A 1 87 ? -4.914 -2.653 6.244 1.00 93.88 87 VAL A N 1
ATOM 648 C CA . VAL A 1 87 ? -3.631 -2.034 5.888 1.00 93.88 87 VAL A CA 1
ATOM 6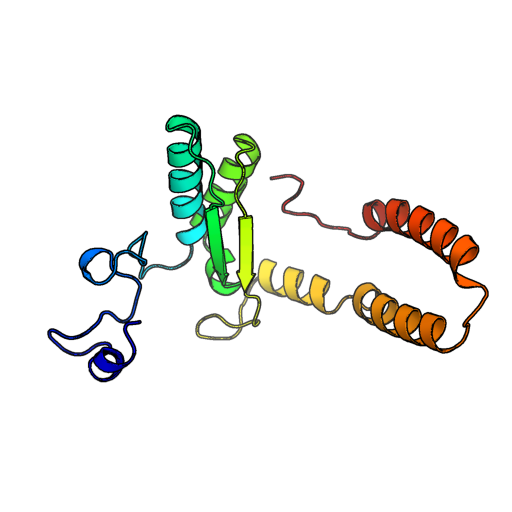49 C C . VAL A 1 87 ? -2.504 -2.746 6.629 1.00 93.88 87 VAL A C 1
ATOM 651 O O . VAL A 1 87 ? -2.501 -2.830 7.854 1.00 93.88 87 VAL A O 1
ATOM 654 N N . VAL A 1 88 ? -1.540 -3.268 5.874 1.00 93.56 88 VAL A N 1
ATOM 655 C CA . VAL A 1 88 ? -0.325 -3.902 6.384 1.00 93.56 88 VAL A CA 1
ATOM 656 C C . VAL A 1 88 ? 0.839 -2.938 6.195 1.00 93.56 88 VAL A C 1
ATOM 658 O O . VAL A 1 88 ? 1.275 -2.682 5.071 1.00 93.56 88 VAL A O 1
ATOM 661 N N . LEU A 1 89 ? 1.351 -2.424 7.309 1.00 90.25 89 LEU A N 1
ATOM 662 C CA . LEU A 1 89 ? 2.549 -1.595 7.345 1.00 90.25 89 LEU A CA 1
ATOM 663 C C . LEU A 1 89 ? 3.802 -2.479 7.416 1.00 90.25 89 LEU A C 1
ATOM 665 O O . LEU A 1 89 ? 4.010 -3.199 8.392 1.00 90.25 89 LEU A O 1
ATOM 669 N N . ASN A 1 90 ? 4.639 -2.412 6.384 1.00 90.62 90 ASN A N 1
ATOM 670 C CA . ASN A 1 90 ? 5.979 -2.984 6.373 1.00 90.62 90 ASN A CA 1
ATOM 671 C C . ASN A 1 90 ? 6.983 -1.934 6.866 1.00 90.62 90 ASN A C 1
ATOM 673 O O . ASN A 1 90 ? 7.463 -1.113 6.086 1.00 90.62 90 ASN A O 1
ATOM 677 N N . ASP A 1 91 ? 7.260 -1.958 8.166 1.00 82.44 91 ASP A N 1
ATOM 678 C CA . ASP A 1 91 ? 8.230 -1.082 8.823 1.00 82.44 91 ASP A CA 1
ATOM 679 C C . ASP A 1 91 ? 9.603 -1.762 8.903 1.00 82.44 91 ASP A C 1
ATOM 681 O O . ASP A 1 91 ? 9.815 -2.695 9.686 1.00 82.44 91 ASP A O 1
ATOM 685 N N . ASN A 1 92 ? 10.529 -1.310 8.058 1.00 81.00 92 ASN A N 1
ATOM 686 C CA . ASN A 1 92 ? 11.914 -1.776 8.016 1.00 81.00 92 ASN A CA 1
ATOM 687 C C . ASN A 1 92 ? 12.932 -0.639 8.242 1.00 81.00 92 ASN A C 1
ATOM 689 O O . ASN A 1 92 ? 14.123 -0.859 8.020 1.00 81.00 92 ASN A O 1
ATOM 693 N N . GLU A 1 93 ? 12.478 0.536 8.698 1.00 70.00 93 GLU A N 1
ATOM 694 C CA . GLU A 1 93 ? 13.257 1.761 8.949 1.00 70.00 93 GLU A CA 1
ATOM 695 C C . GLU A 1 93 ? 13.942 2.358 7.700 1.00 70.00 93 GLU A C 1
ATOM 697 O O . GLU A 1 93 ? 14.848 3.197 7.806 1.00 70.00 93 GLU A O 1
ATOM 702 N N . MET A 1 94 ? 13.530 1.936 6.501 1.00 59.38 94 MET A N 1
ATOM 703 C CA . MET A 1 94 ? 14.244 2.203 5.254 1.00 59.38 94 MET A CA 1
ATOM 704 C C . MET A 1 94 ? 13.289 2.617 4.123 1.00 59.38 94 MET A C 1
ATOM 706 O O . MET A 1 94 ? 12.403 1.869 3.724 1.00 59.38 94 MET A O 1
ATOM 710 N N . SER A 1 95 ? 13.543 3.781 3.519 1.00 59.94 95 SER A N 1
ATOM 711 C CA . SER A 1 95 ? 13.058 4.115 2.170 1.00 59.94 95 SER A CA 1
ATOM 712 C C . SER A 1 95 ? 14.109 3.667 1.140 1.00 59.94 95 SER A C 1
ATOM 714 O O . SER A 1 95 ? 14.366 2.477 0.978 1.00 59.94 95 SER A O 1
ATOM 716 N N . ILE A 1 96 ? 14.766 4.619 0.465 1.00 50.56 96 ILE A N 1
ATOM 717 C CA . ILE A 1 96 ? 16.006 4.413 -0.307 1.00 50.56 96 ILE A CA 1
ATOM 718 C C . ILE A 1 96 ? 17.230 4.632 0.606 1.00 50.56 96 ILE A C 1
ATOM 720 O O . ILE A 1 96 ? 18.254 3.969 0.469 1.00 50.56 96 ILE A O 1
ATOM 724 N N . THR A 1 97 ? 17.094 5.528 1.585 1.00 46.69 97 THR A N 1
ATOM 725 C CA . THR A 1 97 ? 17.987 5.750 2.730 1.00 46.69 97 THR A CA 1
ATOM 726 C C . THR A 1 97 ? 17.174 5.608 4.025 1.00 46.69 97 THR A C 1
ATOM 728 O O . THR A 1 97 ? 15.957 5.406 3.961 1.00 46.69 97 THR A O 1
ATOM 731 N N . ARG A 1 98 ? 17.819 5.668 5.204 1.00 48.84 98 ARG A N 1
ATOM 732 C CA . ARG A 1 98 ? 17.101 5.635 6.493 1.00 48.84 98 ARG A CA 1
ATOM 733 C C . ARG A 1 98 ? 15.967 6.649 6.492 1.00 48.84 98 ARG A C 1
ATOM 735 O O . ARG A 1 98 ? 16.169 7.794 6.082 1.00 48.84 98 ARG A O 1
ATOM 742 N N . ASN A 1 99 ? 14.809 6.228 6.982 1.00 57.19 99 ASN A N 1
ATOM 743 C CA . ASN A 1 99 ? 13.675 7.126 7.081 1.00 57.19 99 ASN A CA 1
ATOM 744 C C . ASN A 1 99 ? 14.004 8.302 8.005 1.00 57.19 99 ASN A C 1
ATOM 746 O O . ASN A 1 99 ? 14.539 8.144 9.102 1.00 57.19 99 ASN A O 1
ATOM 750 N N . VAL A 1 100 ? 13.707 9.504 7.520 1.00 55.88 100 VAL A N 1
ATOM 751 C CA . VAL A 1 100 ? 13.846 10.754 8.265 1.00 55.88 100 V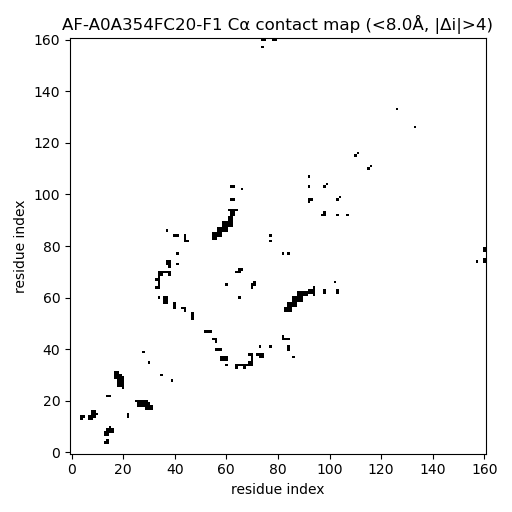AL A CA 1
ATOM 752 C C . VAL A 1 100 ? 12.457 11.329 8.508 1.00 55.88 100 VAL A C 1
ATOM 754 O O . VAL A 1 100 ? 11.578 11.230 7.656 1.00 55.88 100 VAL A O 1
ATOM 757 N N . GLY A 1 101 ? 12.250 11.926 9.681 1.00 56.47 101 GLY A N 1
ATOM 758 C CA . GLY A 1 101 ? 11.007 12.619 10.021 1.00 56.47 101 GLY A CA 1
ATOM 759 C C . GLY A 1 101 ? 10.292 12.076 11.258 1.00 56.47 101 GLY A C 1
ATOM 760 O O . GLY A 1 101 ? 10.613 11.012 11.792 1.00 56.47 101 GLY A O 1
ATOM 761 N N . ALA A 1 102 ? 9.304 12.847 11.718 1.00 57.91 102 ALA A N 1
ATOM 762 C CA . ALA A 1 102 ? 8.584 12.610 12.970 1.00 57.91 102 ALA A CA 1
ATOM 763 C C . ALA A 1 102 ? 7.881 11.244 13.013 1.00 57.91 102 ALA A C 1
ATOM 765 O O . ALA A 1 102 ? 7.852 10.603 14.058 1.00 57.91 102 ALA A O 1
ATOM 766 N N . MET A 1 103 ? 7.388 10.766 11.870 1.00 60.28 103 MET A N 1
ATOM 767 C CA . MET A 1 103 ? 6.688 9.483 11.762 1.00 60.28 103 MET A CA 1
ATOM 768 C C . MET A 1 103 ? 7.617 8.282 11.888 1.00 60.28 103 MET A C 1
ATOM 770 O O . MET A 1 103 ? 7.289 7.346 12.608 1.00 60.28 103 MET A O 1
ATOM 774 N N . SER A 1 104 ? 8.806 8.332 11.282 1.00 56.84 104 SER A N 1
ATOM 775 C CA . SER A 1 104 ? 9.822 7.295 11.490 1.00 56.84 104 SER A CA 1
ATOM 776 C C . SER A 1 104 ? 10.254 7.250 12.952 1.00 56.84 104 SER A C 1
ATOM 778 O O . SER A 1 104 ? 10.298 6.177 13.538 1.00 56.84 104 SER A O 1
ATOM 780 N N . ALA A 1 105 ? 10.505 8.408 13.573 1.00 58.56 105 ALA A N 1
ATOM 781 C CA . ALA A 1 105 ? 10.871 8.478 14.987 1.00 58.56 105 ALA A CA 1
ATOM 782 C C . ALA A 1 105 ? 9.748 7.965 15.907 1.00 58.56 105 ALA A C 1
ATOM 784 O O . ALA A 1 105 ? 10.023 7.326 16.923 1.00 58.56 105 ALA A O 1
ATOM 785 N N . TYR A 1 106 ? 8.490 8.221 15.549 1.00 60.22 106 TYR A N 1
ATOM 786 C CA . TYR A 1 106 ? 7.317 7.752 16.277 1.00 60.22 106 TYR A CA 1
ATOM 787 C C . TYR A 1 106 ? 7.121 6.231 16.157 1.00 60.22 106 TYR A C 1
ATOM 789 O O . TYR A 1 106 ? 6.987 5.561 17.180 1.00 60.22 106 TYR A O 1
ATOM 797 N N . LEU A 1 107 ? 7.202 5.665 14.947 1.00 62.03 107 LEU A N 1
ATOM 798 C CA . LEU A 1 107 ? 7.155 4.213 14.729 1.00 62.03 107 LEU A CA 1
ATOM 799 C C . LEU A 1 107 ? 8.331 3.508 15.422 1.00 62.03 107 LEU A C 1
ATOM 801 O O . LEU A 1 107 ? 8.131 2.530 16.146 1.00 62.03 107 LEU A O 1
ATOM 805 N N . SER A 1 108 ? 9.546 4.062 15.320 1.00 58.47 108 SER A N 1
ATOM 806 C CA . SER A 1 108 ? 10.712 3.559 16.051 1.00 58.47 108 SER A CA 1
ATOM 807 C C . SER A 1 108 ? 10.507 3.607 17.567 1.00 58.47 108 SER A C 1
ATOM 809 O O . SER A 1 108 ? 10.863 2.644 18.244 1.00 58.47 108 SER A O 1
ATOM 811 N N . ARG A 1 109 ? 9.902 4.667 18.125 1.00 60.06 109 ARG A N 1
ATOM 812 C CA . ARG A 1 109 ? 9.543 4.736 19.557 1.00 60.06 109 ARG A CA 1
ATOM 813 C C . ARG A 1 109 ? 8.523 3.667 19.940 1.00 60.06 109 ARG A C 1
ATOM 815 O O . ARG A 1 109 ? 8.749 2.967 20.919 1.00 60.06 109 ARG A O 1
ATOM 822 N N . MET A 1 110 ? 7.469 3.474 19.147 1.00 61.09 110 MET A N 1
ATOM 823 C CA . MET A 1 110 ? 6.463 2.432 19.391 1.00 61.09 110 MET A CA 1
ATOM 824 C C . MET A 1 110 ? 7.086 1.025 19.378 1.00 61.09 110 MET A C 1
ATOM 826 O O . MET A 1 110 ? 6.771 0.187 20.220 1.00 61.09 110 MET A O 1
ATOM 830 N N . ARG A 1 111 ? 8.022 0.769 18.457 1.00 54.47 111 ARG A N 1
ATOM 831 C CA . ARG A 1 111 ? 8.746 -0.507 18.353 1.00 54.47 111 ARG A CA 1
ATOM 832 C C . ARG A 1 111 ? 9.765 -0.723 19.475 1.00 54.47 111 ARG A C 1
ATOM 834 O O . ARG A 1 111 ? 9.975 -1.860 19.903 1.00 54.47 111 ARG A O 1
ATOM 841 N N . THR A 1 112 ? 10.441 0.340 19.907 1.00 56.09 112 THR A N 1
ATOM 842 C CA . THR A 1 112 ? 11.490 0.285 20.941 1.00 56.09 112 THR A CA 1
ATOM 843 C C . THR A 1 112 ? 10.950 0.429 22.359 1.00 56.09 112 THR A C 1
ATOM 845 O O . THR A 1 112 ? 11.722 0.225 23.299 1.00 56.09 112 THR A O 1
ATOM 848 N N . ASP A 1 113 ? 9.648 0.694 22.525 1.00 54.53 113 ASP A N 1
ATOM 849 C CA . ASP A 1 113 ? 9.015 0.813 23.832 1.00 54.53 113 ASP A CA 1
ATOM 850 C C . ASP A 1 113 ? 9.288 -0.451 24.686 1.00 54.53 113 ASP A C 1
ATOM 852 O O . ASP A 1 113 ? 8.886 -1.572 24.321 1.00 54.53 113 ASP A O 1
ATOM 856 N N . PRO A 1 114 ? 9.991 -0.306 25.829 1.00 49.84 114 PRO A N 1
ATOM 857 C CA . PRO A 1 114 ? 10.321 -1.401 26.736 1.00 49.84 114 PRO A CA 1
ATOM 858 C C . PRO A 1 114 ? 9.105 -2.219 27.181 1.00 49.84 114 PRO A C 1
ATOM 860 O O . PRO A 1 114 ? 9.258 -3.401 27.509 1.00 49.84 114 PRO A O 1
ATOM 863 N N . PHE A 1 115 ? 7.906 -1.628 27.169 1.00 52.56 115 PHE A N 1
ATOM 864 C CA . PHE A 1 115 ? 6.661 -2.285 27.542 1.00 52.56 115 PHE A CA 1
ATOM 865 C C . PHE A 1 115 ? 6.318 -3.459 26.612 1.00 52.56 115 PHE A C 1
ATOM 867 O O . PHE A 1 115 ? 5.924 -4.528 27.089 1.00 52.56 115 PHE A O 1
ATOM 874 N N . TYR A 1 116 ? 6.544 -3.332 25.297 1.00 49.50 116 TYR A N 1
ATOM 875 C CA . TYR A 1 116 ? 6.213 -4.389 24.330 1.00 49.50 116 TYR A CA 1
ATOM 876 C C . TYR A 1 116 ? 7.192 -5.575 24.409 1.00 49.50 116 TYR A C 1
ATOM 878 O O . TYR A 1 116 ? 6.782 -6.739 24.325 1.00 49.50 116 TYR A O 1
ATOM 886 N N . ARG A 1 117 ? 8.489 -5.303 24.640 1.00 51.09 117 ARG A N 1
ATOM 887 C CA . ARG A 1 117 ? 9.519 -6.350 24.805 1.00 51.09 117 ARG A CA 1
ATOM 888 C C . ARG A 1 117 ? 9.427 -7.062 26.159 1.00 51.09 117 ARG A C 1
ATOM 890 O O . ARG A 1 117 ? 9.514 -8.291 26.170 1.00 51.09 117 ARG A O 1
ATOM 897 N N . ARG A 1 118 ? 9.207 -6.342 27.272 1.00 52.31 118 ARG A N 1
ATOM 898 C CA . ARG A 1 118 ? 9.035 -6.964 28.606 1.00 52.31 118 ARG A CA 1
ATOM 899 C C . ARG A 1 118 ? 7.785 -7.827 28.671 1.00 52.31 118 ARG A C 1
ATOM 901 O O . ARG A 1 118 ? 7.874 -8.974 29.090 1.00 52.31 118 ARG A O 1
ATOM 908 N N . SER A 1 119 ? 6.669 -7.344 28.122 1.00 56.38 119 SER A N 1
ATOM 909 C CA . SER A 1 119 ? 5.405 -8.088 28.119 1.00 56.38 119 SER A CA 1
ATOM 910 C C . SER A 1 119 ? 5.512 -9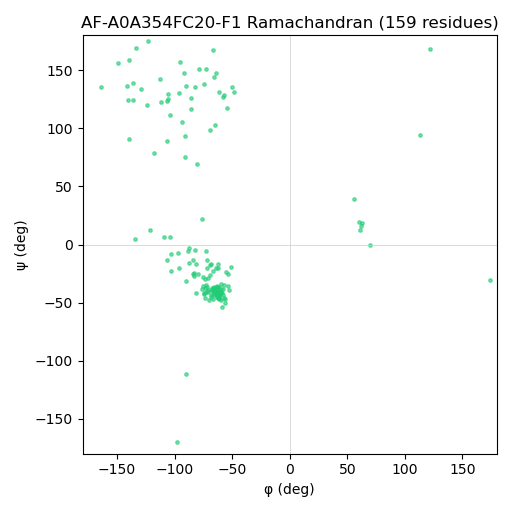.454 27.433 1.00 56.38 119 SER A C 1
ATOM 912 O O . SER A 1 119 ? 4.907 -10.416 27.893 1.00 56.38 119 SER A O 1
ATOM 914 N N . LYS A 1 120 ? 6.268 -9.584 26.333 1.00 54.78 120 LYS A N 1
ATOM 915 C CA . LYS A 1 120 ? 6.430 -10.878 25.642 1.00 54.78 120 LYS A CA 1
ATOM 916 C C . LYS A 1 120 ? 7.378 -11.832 26.373 1.00 54.78 120 LYS A C 1
ATOM 918 O O . LYS A 1 120 ? 7.121 -13.034 26.378 1.00 54.78 120 LYS A O 1
ATOM 923 N N . ALA A 1 121 ? 8.460 -11.312 26.953 1.00 58.53 121 ALA A N 1
ATOM 924 C CA . ALA A 1 121 ? 9.455 -12.120 27.654 1.00 58.53 121 ALA A CA 1
ATOM 925 C C . ALA A 1 121 ? 8.933 -12.623 29.011 1.00 58.53 121 ALA A C 1
ATOM 927 O O . ALA A 1 121 ? 9.006 -13.818 29.278 1.00 58.53 121 ALA A O 1
ATOM 928 N N . GLU A 1 122 ? 8.307 -11.755 29.813 1.00 56.88 122 GLU A N 1
ATOM 929 C CA . GLU A 1 122 ? 7.756 -12.131 31.124 1.00 56.88 122 GLU A CA 1
ATOM 930 C C . GLU A 1 122 ? 6.574 -13.095 31.007 1.00 56.88 122 GLU A C 1
ATOM 932 O O . GLU A 1 122 ? 6.474 -14.037 31.787 1.00 56.88 122 GLU A O 1
ATOM 937 N N . ILE A 1 123 ? 5.706 -12.939 30.000 1.00 59.16 123 ILE A N 1
ATOM 938 C CA . ILE A 1 123 ? 4.598 -13.884 29.787 1.00 59.16 123 ILE A CA 1
ATOM 939 C C . ILE A 1 123 ? 5.124 -15.263 29.397 1.00 59.16 123 ILE A C 1
ATOM 941 O O . ILE A 1 123 ? 4.598 -16.270 29.865 1.00 59.16 123 ILE A O 1
ATOM 945 N N . LYS A 1 124 ? 6.174 -15.326 28.572 1.00 56.00 124 LYS A N 1
ATOM 946 C CA . LYS A 1 124 ? 6.785 -16.595 28.169 1.00 56.00 124 LYS A CA 1
ATOM 947 C C . LYS A 1 124 ? 7.447 -17.299 29.360 1.00 56.00 124 LYS A C 1
ATOM 949 O O . LYS A 1 124 ? 7.244 -18.498 29.526 1.00 56.00 124 LYS A O 1
ATOM 954 N N . ASP A 1 125 ? 8.152 -16.558 30.211 1.00 60.72 125 ASP A N 1
ATOM 955 C CA . ASP A 1 125 ? 8.830 -17.110 31.390 1.00 60.72 125 ASP A CA 1
ATOM 956 C C . ASP A 1 125 ? 7.854 -17.539 32.496 1.00 60.72 125 ASP A C 1
ATOM 958 O O . ASP A 1 125 ? 8.016 -18.610 33.084 1.00 60.72 125 ASP A O 1
ATOM 962 N N . VAL A 1 126 ? 6.799 -16.760 32.755 1.00 61.19 126 VAL A N 1
ATOM 963 C CA . VAL A 1 126 ? 5.757 -17.117 33.735 1.00 61.19 126 VAL A CA 1
ATOM 964 C C . VAL A 1 126 ? 4.966 -18.344 33.271 1.00 61.19 126 VAL A C 1
ATOM 966 O O . VAL A 1 126 ? 4.667 -19.230 34.071 1.00 61.19 126 VAL A O 1
ATOM 969 N N . MET A 1 127 ? 4.681 -18.449 31.970 1.00 58.31 127 MET A N 1
ATOM 970 C CA . MET A 1 127 ? 3.950 -19.585 31.400 1.00 58.31 127 MET A CA 1
ATOM 971 C C . MET A 1 127 ? 4.781 -20.878 31.391 1.00 58.31 127 MET A C 1
ATOM 973 O O . MET A 1 127 ? 4.219 -21.963 31.511 1.00 58.31 127 MET A O 1
ATOM 977 N N . GLN A 1 128 ? 6.111 -20.779 31.305 1.00 58.19 128 GLN A N 1
ATOM 978 C CA . GLN A 1 128 ? 7.013 -21.933 31.398 1.00 58.19 128 GLN A CA 1
ATOM 979 C C . GLN A 1 128 ? 7.265 -22.400 32.840 1.00 58.19 128 GLN A C 1
ATOM 981 O O . GLN A 1 128 ? 7.572 -23.572 33.048 1.00 58.19 128 GLN A O 1
ATOM 986 N N . ARG A 1 129 ? 7.131 -21.521 33.843 1.00 58.38 129 ARG A N 1
ATOM 987 C CA . ARG A 1 129 ? 7.478 -21.831 35.243 1.00 58.38 129 ARG A CA 1
ATOM 988 C C . ARG A 1 129 ? 6.310 -22.259 36.128 1.00 58.38 129 ARG A C 1
ATOM 990 O O . ARG A 1 129 ? 6.545 -22.653 37.268 1.00 58.38 129 ARG A O 1
ATOM 997 N N . THR A 1 130 ? 5.058 -22.194 35.675 1.00 55.78 130 THR A N 1
ATOM 998 C CA . THR A 1 130 ? 3.914 -22.510 36.552 1.00 55.78 130 THR A CA 1
ATOM 999 C C . THR A 1 130 ? 2.824 -23.315 35.831 1.00 55.78 130 THR A C 1
ATOM 1001 O O . THR A 1 130 ? 1.889 -22.731 35.283 1.00 55.78 130 THR A O 1
ATOM 1004 N N . PRO A 1 131 ? 2.880 -24.663 35.873 1.00 54.28 131 PRO A N 1
ATOM 1005 C CA . PRO A 1 131 ? 1.952 -25.534 35.140 1.00 54.28 131 PRO A CA 1
ATOM 1006 C C . PRO A 1 131 ? 0.491 -25.511 35.631 1.00 54.28 131 PRO A C 1
ATOM 1008 O O . PRO A 1 131 ? -0.395 -25.952 34.904 1.00 54.28 131 PRO A O 1
ATOM 1011 N N . HIS A 1 132 ? 0.200 -25.006 36.841 1.00 56.91 132 HIS A N 1
ATOM 1012 C CA . HIS A 1 132 ? -1.106 -25.246 37.487 1.00 56.91 132 HIS A CA 1
ATOM 1013 C C . HIS A 1 132 ? -1.817 -24.037 38.126 1.00 56.91 132 HIS A C 1
ATOM 1015 O O . HIS A 1 132 ? -2.894 -24.207 38.689 1.00 56.91 132 HIS A O 1
ATOM 1021 N N . ILE A 1 133 ? -1.304 -22.805 37.999 1.00 57.25 133 ILE A N 1
ATOM 1022 C CA . ILE A 1 133 ? -1.945 -21.592 38.579 1.00 57.25 133 ILE A CA 1
ATOM 1023 C C . ILE A 1 133 ? -2.548 -20.676 37.485 1.00 57.25 133 ILE A C 1
ATOM 1025 O O . ILE A 1 133 ? -3.083 -19.599 37.750 1.00 57.25 133 ILE A O 1
ATOM 1029 N N . GLY A 1 134 ? -2.532 -21.134 36.228 1.00 56.31 134 GLY A N 1
ATOM 1030 C CA . GLY A 1 134 ? -2.783 -20.312 35.043 1.00 56.31 134 GLY A CA 1
ATOM 1031 C C . GLY A 1 134 ? -4.118 -19.564 35.027 1.00 56.31 134 GLY A C 1
ATOM 1032 O O . GLY A 1 134 ? -4.133 -18.373 34.763 1.00 56.31 134 GLY A O 1
ATOM 1033 N N . GLN A 1 135 ? -5.255 -20.189 35.339 1.00 56.81 135 GLN A N 1
ATOM 1034 C CA . GLN A 1 135 ? -6.544 -19.606 34.929 1.00 56.81 135 GLN A CA 1
ATOM 1035 C C . GLN A 1 135 ? -6.989 -18.351 35.703 1.00 56.81 135 GLN A C 1
ATOM 1037 O O . GLN A 1 135 ? -7.607 -17.463 35.114 1.00 56.81 135 GLN A O 1
ATOM 1042 N N . ARG A 1 136 ? -6.702 -18.248 37.009 1.00 56.50 136 ARG A N 1
ATOM 1043 C CA . ARG A 1 136 ? -7.158 -17.103 37.827 1.00 56.50 136 ARG A CA 1
ATOM 1044 C C . ARG A 1 136 ? -6.253 -15.886 37.671 1.00 56.50 136 ARG A C 1
ATOM 1046 O O . ARG A 1 136 ? -6.759 -14.782 37.497 1.00 56.50 136 ARG A O 1
ATOM 1053 N N . VAL A 1 137 ? -4.937 -16.096 37.652 1.00 59.41 137 VAL A N 1
ATOM 1054 C CA . VAL A 1 137 ? -3.960 -15.023 37.413 1.00 59.41 137 VAL A CA 1
ATOM 1055 C C . VAL A 1 137 ? -4.062 -14.528 35.970 1.00 59.41 137 VAL A C 1
ATOM 1057 O O . VAL A 1 137 ? -4.067 -13.324 35.748 1.00 59.41 137 VAL A O 1
ATOM 1060 N N . PHE A 1 138 ? -4.263 -15.427 35.001 1.00 57.66 138 PHE A N 1
ATOM 1061 C CA . PHE A 1 138 ? -4.455 -15.054 33.599 1.00 57.66 138 PHE A CA 1
ATOM 1062 C C . PHE A 1 138 ? -5.729 -14.230 33.380 1.00 57.66 138 PHE A C 1
ATOM 1064 O O . PHE A 1 138 ? -5.669 -13.227 32.683 1.00 57.66 138 PHE A O 1
ATOM 1071 N N . LYS A 1 139 ? -6.860 -14.563 34.025 1.00 57.25 139 LYS A N 1
ATOM 1072 C CA . LYS A 1 139 ? -8.101 -13.764 33.924 1.00 57.25 139 LYS A CA 1
ATOM 1073 C C . LYS A 1 139 ? -7.980 -12.364 34.528 1.00 57.25 139 LYS A C 1
ATOM 1075 O O . LYS A 1 139 ? -8.573 -11.423 34.002 1.00 57.25 139 LYS A O 1
ATOM 1080 N N . VAL A 1 140 ? -7.245 -12.221 35.630 1.00 60.97 140 VAL A N 1
ATOM 1081 C CA . VAL A 1 140 ? -7.010 -10.914 36.266 1.00 60.97 140 VAL A CA 1
ATOM 1082 C C . VAL A 1 140 ? -6.008 -10.097 35.450 1.00 60.97 140 VAL A C 1
ATOM 1084 O O . VAL A 1 140 ? -6.248 -8.917 35.207 1.00 60.97 140 VAL A O 1
ATOM 1087 N N . ALA A 1 141 ? -4.947 -10.735 34.949 1.00 5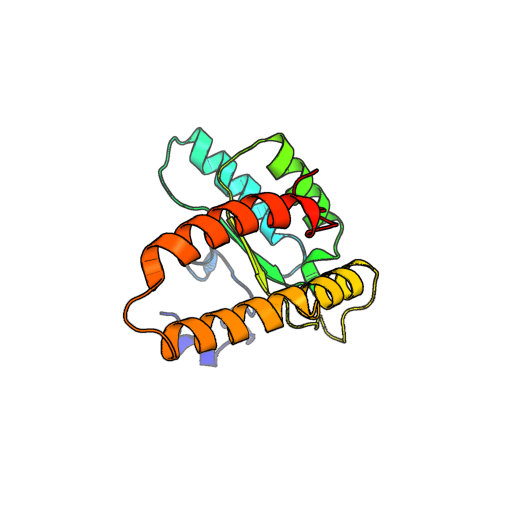9.81 141 ALA A N 1
ATOM 1088 C CA . ALA A 1 141 ? -3.971 -10.111 34.067 1.00 59.81 141 ALA A CA 1
ATOM 1089 C C . ALA A 1 141 ? -4.589 -9.683 32.727 1.00 59.81 141 ALA A C 1
ATOM 1091 O O . ALA A 1 141 ? -4.311 -8.577 32.291 1.00 59.81 141 ALA A O 1
ATOM 1092 N N . GLU A 1 142 ? -5.461 -10.489 32.110 1.00 57.03 142 GLU A N 1
ATOM 1093 C CA . GLU A 1 142 ? -6.236 -10.137 30.905 1.00 57.03 142 GLU A CA 1
ATOM 1094 C C . GLU A 1 142 ? -7.134 -8.916 31.139 1.00 57.03 142 GLU A C 1
ATOM 1096 O O . GLU A 1 142 ? -7.099 -7.967 30.355 1.00 57.03 142 GLU A O 1
ATOM 1101 N N . ARG A 1 143 ? -7.884 -8.889 32.253 1.00 56.88 143 ARG A N 1
ATOM 1102 C CA . ARG A 1 143 ? -8.735 -7.739 32.608 1.00 56.88 143 ARG A CA 1
ATOM 1103 C C . ARG A 1 143 ? -7.929 -6.466 32.860 1.00 56.88 143 ARG A C 1
ATOM 1105 O O . ARG A 1 143 ? -8.370 -5.396 32.455 1.00 56.88 143 ARG A O 1
ATOM 1112 N N . PHE A 1 144 ? -6.750 -6.568 33.472 1.00 54.91 144 PHE A N 1
ATOM 1113 C CA . PHE A 1 144 ? -5.864 -5.417 33.668 1.00 54.91 144 PHE A CA 1
ATOM 1114 C C . PHE A 1 144 ? -5.150 -4.996 32.378 1.00 54.91 144 PHE A C 1
ATOM 1116 O O . PHE A 1 144 ? -4.995 -3.805 32.128 1.00 54.91 144 PHE A O 1
ATOM 1123 N N . LYS A 1 145 ? -4.766 -5.945 31.516 1.00 53.31 145 LYS A N 1
ATOM 1124 C CA . LYS A 1 145 ? -4.153 -5.659 30.211 1.00 53.31 145 LYS A CA 1
ATOM 1125 C C . LYS A 1 145 ? -5.097 -4.909 29.287 1.00 53.31 145 LYS A C 1
ATOM 1127 O O . LYS A 1 145 ? -4.625 -4.046 28.558 1.00 53.31 145 LYS A O 1
ATOM 1132 N N . GLY A 1 146 ? -6.392 -5.236 29.319 1.00 51.78 146 GLY A N 1
ATOM 1133 C CA . GLY A 1 146 ? -7.423 -4.518 28.574 1.00 51.78 146 GLY A CA 1
ATOM 1134 C C . GLY A 1 146 ? -7.465 -3.043 28.969 1.00 51.78 146 GLY A C 1
ATOM 1135 O O . GLY A 1 146 ? -7.280 -2.184 28.118 1.00 51.78 146 GLY A O 1
ATOM 1136 N N . SER A 1 147 ? -7.591 -2.748 30.264 1.00 47.09 147 SER A N 1
ATOM 1137 C CA . SER A 1 147 ? -7.730 -1.372 30.764 1.00 47.09 147 SER A CA 1
ATOM 1138 C C . SER A 1 147 ? -6.440 -0.548 30.709 1.00 47.09 147 SER A C 1
ATOM 1140 O O . SER A 1 147 ? -6.487 0.665 30.541 1.00 47.09 147 SER A O 1
ATOM 1142 N N . VAL A 1 148 ? -5.277 -1.194 30.824 1.00 50.41 148 VAL A N 1
ATOM 1143 C CA . VAL A 1 148 ? -3.969 -0.526 30.757 1.00 50.41 148 VAL A CA 1
ATOM 1144 C C . VAL A 1 148 ? -3.509 -0.319 29.307 1.00 50.41 148 VAL A C 1
ATOM 1146 O O . VAL A 1 148 ? -2.818 0.659 29.035 1.00 50.41 148 VAL A O 1
ATOM 1149 N N . LYS A 1 149 ? -3.936 -1.160 28.348 1.00 48.31 149 LYS A N 1
ATOM 1150 C CA . LYS A 1 149 ? -3.688 -0.927 26.910 1.00 48.31 149 LYS A CA 1
ATOM 1151 C C . LYS A 1 149 ? -4.253 0.413 26.442 1.00 48.31 149 LYS A C 1
ATOM 1153 O O . LYS A 1 149 ? -3.555 1.128 25.739 1.00 48.31 149 LYS A O 1
ATOM 1158 N N . TYR A 1 150 ? -5.469 0.752 26.867 1.00 47.00 150 TYR A N 1
ATOM 1159 C CA . TYR A 1 150 ? -6.126 2.005 26.484 1.00 47.00 150 TYR A CA 1
ATOM 1160 C C . TYR A 1 150 ? -5.508 3.251 27.135 1.00 47.00 150 TYR A C 1
ATOM 1162 O O . TYR A 1 150 ? -5.691 4.349 26.629 1.00 47.00 150 TYR A O 1
ATOM 1170 N N . LEU A 1 151 ? -4.769 3.095 28.241 1.00 43.91 151 LEU A N 1
ATOM 1171 C CA . LEU A 1 151 ? -4.173 4.216 28.980 1.00 43.91 151 LEU A CA 1
ATOM 1172 C C . LEU A 1 151 ? -2.665 4.390 28.747 1.00 43.91 151 LEU A C 1
ATOM 1174 O O . LEU A 1 151 ? -2.151 5.482 28.967 1.00 43.91 151 LEU A O 1
ATOM 1178 N N . LEU A 1 152 ? -1.943 3.341 28.331 1.00 42.81 152 LEU A N 1
ATOM 1179 C CA . LEU A 1 152 ? -0.487 3.391 28.118 1.00 42.81 152 LEU A CA 1
ATOM 1180 C C . LEU A 1 152 ? -0.063 3.396 26.647 1.00 42.81 152 LEU A C 1
ATOM 1182 O O . LEU A 1 152 ? 1.085 3.733 26.364 1.00 42.81 152 LEU A O 1
ATOM 1186 N N . VAL A 1 153 ? -0.957 3.085 25.703 1.00 47.34 153 VAL A N 1
ATOM 1187 C CA . VAL A 1 153 ? -0.720 3.389 24.283 1.00 47.34 153 VAL A CA 1
ATOM 1188 C C . VAL A 1 153 ? -1.053 4.868 24.066 1.00 47.34 153 VAL A C 1
ATOM 1190 O O . VAL A 1 153 ? -2.050 5.232 23.456 1.00 47.34 153 VAL A O 1
ATOM 1193 N N . SER A 1 154 ? -0.217 5.742 24.629 1.00 40.41 154 SER A N 1
ATOM 1194 C CA . SER A 1 154 ? -0.214 7.161 24.280 1.00 40.41 154 SER A CA 1
ATOM 1195 C C . SER A 1 154 ? 0.202 7.290 22.820 1.00 40.41 154 SER A C 1
ATOM 1197 O O . SER A 1 154 ? 1.377 7.163 22.472 1.00 40.41 154 SER A O 1
ATOM 1199 N N . GLY A 1 155 ? -0.792 7.532 21.973 1.00 48.09 155 GLY A N 1
ATOM 1200 C CA . GLY A 1 155 ? -0.644 7.739 20.545 1.00 48.09 155 GLY A CA 1
ATOM 1201 C C . GLY A 1 155 ? -1.279 6.599 19.767 1.00 48.09 155 GLY A C 1
ATOM 1202 O O . GLY A 1 155 ? -0.635 5.596 19.474 1.00 48.09 155 GLY A O 1
ATOM 1203 N N . MET A 1 156 ? -2.528 6.791 19.372 1.00 55.78 156 MET A N 1
ATOM 1204 C CA . MET A 1 156 ? -3.091 6.110 18.220 1.00 55.78 156 MET A CA 1
ATOM 1205 C C . MET A 1 156 ? -3.458 7.191 17.212 1.00 55.78 156 MET A C 1
ATOM 1207 O O . MET A 1 156 ? -4.613 7.564 17.069 1.00 55.78 156 MET A O 1
ATOM 1211 N N . LEU A 1 157 ? -2.441 7.683 16.490 1.00 52.09 157 LEU A N 1
ATOM 1212 C CA . LEU A 1 157 ? -2.614 8.591 15.345 1.00 52.09 157 LEU A CA 1
ATOM 1213 C C . LEU A 1 157 ? -3.626 8.059 14.314 1.00 52.09 157 LEU A C 1
ATOM 1215 O O . LEU A 1 157 ? -4.113 8.838 13.513 1.00 52.09 157 LEU A O 1
ATOM 1219 N N . PHE A 1 158 ? -3.919 6.752 14.323 1.00 54.84 158 PHE A N 1
ATOM 1220 C CA . PHE A 1 158 ? -4.876 6.094 13.431 1.00 54.84 158 PHE A CA 1
ATOM 1221 C C . PHE A 1 158 ? -6.231 5.757 14.076 1.00 54.84 158 PHE A C 1
ATOM 1223 O O . PHE A 1 158 ? -7.104 5.297 13.356 1.00 54.84 158 PHE A O 1
ATOM 1230 N N . GLU A 1 159 ? -6.416 5.914 15.394 1.00 52.88 159 GLU A N 1
ATOM 1231 C CA . GLU A 1 159 ? -7.757 5.780 16.008 1.00 52.88 159 GLU A CA 1
ATOM 1232 C C . GLU A 1 159 ? -8.562 7.076 15.910 1.00 52.88 159 GLU A C 1
ATOM 1234 O O . GLU A 1 159 ? -9.787 7.030 15.931 1.00 52.88 159 GLU A O 1
ATOM 1239 N N . GLU A 1 160 ? -7.879 8.219 15.814 1.00 48.66 160 GLU A N 1
ATOM 1240 C CA . GLU A 1 160 ? -8.504 9.532 15.616 1.00 48.66 160 GLU A CA 1
ATOM 1241 C C . GLU A 1 160 ? -8.726 9.883 14.128 1.00 48.66 160 GLU A C 1
ATOM 1243 O O . GLU A 1 160 ? -9.285 10.943 13.845 1.00 48.66 160 GLU A O 1
ATOM 1248 N N . LEU A 1 161 ? -8.284 9.022 13.196 1.00 46.47 161 LEU A N 1
ATOM 1249 C CA . LEU A 1 161 ? -8.426 9.173 11.736 1.00 46.47 161 LEU A CA 1
ATOM 1250 C C . LEU A 1 161 ? -9.640 8.426 11.176 1.00 46.47 161 LEU A C 1
ATOM 1252 O O . LEU A 1 161 ? -9.943 7.316 11.666 1.00 46.47 161 LEU A O 1
#